Protein AF-A0A366WYK5-F1 (afdb_monomer_lite)

Sequence (72 aa):
MRPQKFEDFYYKNVGLGEGCGCAEKIIDVHEFNRLAGRSKRIKPRFALPNRTSVKRFLQKAGLTRRPSHPPD

Radius of gyration: 29.3 Å; chains: 1; bounding box: 59×29×77 Å

Structure (mmCIF, N/CA/C/O backbone):
data_AF-A0A366WYK5-F1
#
_entry.id   AF-A0A366WYK5-F1
#
loop_
_atom_site.group_PDB
_atom_site.id
_atom_site.type_symbol
_atom_site.label_atom_id
_atom_site.label_alt_id
_atom_site.label_comp_id
_atom_site.label_asym_id
_atom_site.label_entity_id
_atom_site.label_seq_id
_atom_site.pdbx_PDB_ins_code
_atom_site.Cartn_x
_atom_site.Cartn_y
_atom_site.Cartn_z
_atom_site.occupancy
_atom_site.B_iso_or_equiv
_atom_site.auth_seq_id
_atom_site.auth_comp_id
_atom_site.auth_asym_id
_atom_site.auth_atom_id
_atom_site.pdbx_PDB_model_num
ATOM 1 N N . MET A 1 1 ? -4.176 19.627 -20.320 1.00 47.22 1 MET A N 1
ATOM 2 C CA . MET A 1 1 ? -3.298 18.508 -20.730 1.00 47.22 1 MET A 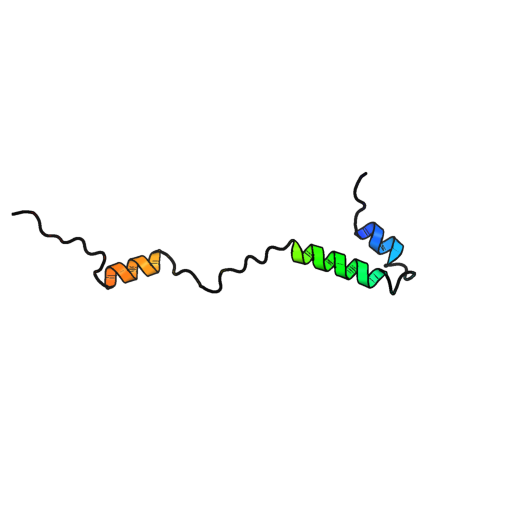CA 1
ATOM 3 C C . MET A 1 1 ? -3.905 17.227 -20.171 1.00 47.22 1 MET A C 1
ATOM 5 O O . MET A 1 1 ? -4.175 17.194 -18.978 1.00 47.22 1 MET A O 1
ATOM 9 N N . ARG A 1 2 ? -4.252 16.239 -21.008 1.00 68.12 2 ARG A N 1
A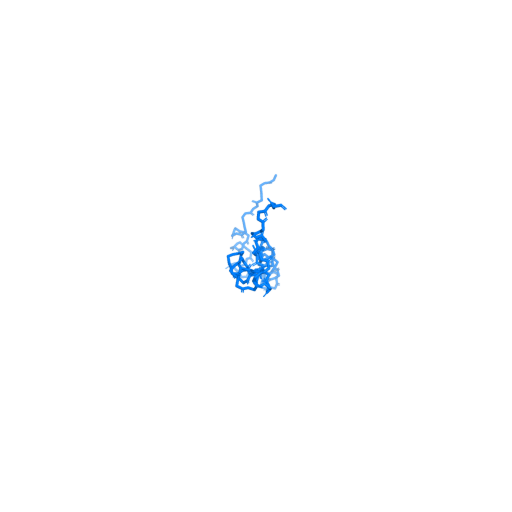TOM 10 C CA . ARG A 1 2 ? -4.810 14.964 -20.517 1.00 68.12 2 ARG A CA 1
ATOM 11 C C . ARG A 1 2 ? -3.652 14.095 -20.005 1.00 68.12 2 ARG A C 1
ATOM 13 O O . ARG A 1 2 ? -2.666 13.989 -20.733 1.00 68.12 2 ARG A O 1
ATOM 20 N N . PRO A 1 3 ? -3.726 13.519 -18.793 1.00 68.06 3 PRO A N 1
ATOM 21 C CA . PRO A 1 3 ? -2.679 12.627 -18.309 1.00 68.06 3 PRO A CA 1
ATOM 22 C C . PRO A 1 3 ? -2.609 11.398 -19.224 1.00 68.06 3 PRO A C 1
ATOM 24 O O . PRO A 1 3 ? -3.639 10.796 -19.530 1.00 68.06 3 PRO A O 1
ATOM 27 N N . GLN A 1 4 ? -1.411 11.064 -19.707 1.00 71.06 4 GLN A N 1
ATOM 28 C CA . GLN A 1 4 ? -1.206 9.838 -20.481 1.00 71.06 4 GLN A CA 1
ATOM 29 C C . GLN A 1 4 ? -1.396 8.620 -19.574 1.00 71.06 4 GLN A C 1
ATOM 31 O O . GLN A 1 4 ? -1.048 8.663 -18.391 1.00 71.06 4 GLN A O 1
ATOM 36 N N . LYS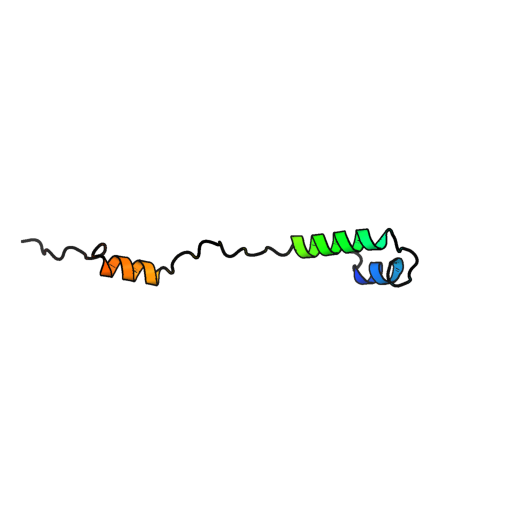 A 1 5 ? -1.967 7.542 -20.124 1.00 80.81 5 LYS A N 1
ATOM 37 C CA . LYS A 1 5 ? -2.117 6.281 -19.396 1.00 80.81 5 LYS A CA 1
ATOM 38 C C . LYS A 1 5 ? -0.745 5.647 -19.199 1.00 80.81 5 LYS A C 1
ATOM 40 O O . LYS A 1 5 ? 0.110 5.700 -20.081 1.00 80.81 5 LYS A O 1
ATOM 45 N N . PHE A 1 6 ? -0.544 5.056 -18.026 1.00 77.56 6 PHE A N 1
ATOM 46 C CA . PHE A 1 6 ? 0.724 4.428 -17.673 1.00 77.56 6 PHE A CA 1
ATOM 47 C C . PHE A 1 6 ? 1.052 3.249 -18.598 1.00 77.56 6 PHE A C 1
ATOM 49 O O . PHE A 1 6 ? 2.218 3.075 -18.945 1.00 77.56 6 PHE A O 1
ATOM 56 N N . GLU A 1 7 ? 0.044 2.496 -19.063 1.00 77.88 7 GLU A N 1
ATOM 57 C CA . GLU A 1 7 ? 0.258 1.397 -20.011 1.00 77.88 7 GLU A CA 1
ATOM 58 C C . GLU A 1 7 ? 0.948 1.861 -21.304 1.00 77.88 7 GLU A C 1
ATOM 60 O O . GLU A 1 7 ? 1.896 1.217 -21.753 1.00 77.88 7 GLU A O 1
ATOM 65 N N . ASP A 1 8 ? 0.542 3.004 -21.864 1.00 79.06 8 ASP A N 1
ATOM 66 C CA . ASP A 1 8 ? 1.117 3.530 -23.109 1.00 79.06 8 ASP A CA 1
ATOM 67 C C . ASP A 1 8 ? 2.588 3.938 -22.919 1.00 79.06 8 ASP A C 1
ATOM 69 O O . ASP A 1 8 ? 3.435 3.687 -23.778 1.00 79.06 8 ASP A O 1
ATOM 73 N N . PHE A 1 9 ? 2.920 4.524 -21.762 1.00 75.44 9 PHE A N 1
ATOM 74 C CA . PHE A 1 9 ? 4.302 4.830 -21.388 1.00 75.44 9 PHE A CA 1
ATOM 75 C C . PHE A 1 9 ? 5.139 3.554 -21.212 1.00 75.44 9 PHE A C 1
ATOM 77 O O . PHE A 1 9 ? 6.275 3.498 -21.691 1.00 75.44 9 PHE A O 1
ATOM 84 N N . TYR A 1 10 ? 4.584 2.538 -20.546 1.00 74.06 10 TYR A N 1
ATOM 85 C CA . TYR A 1 10 ? 5.266 1.281 -20.250 1.00 74.06 10 TYR A CA 1
ATOM 86 C C . TYR A 1 10 ? 5.623 0.521 -21.530 1.00 74.06 10 TYR A C 1
ATOM 88 O O . TYR A 1 10 ? 6.787 0.192 -21.740 1.00 74.06 10 TYR A O 1
ATOM 96 N N . TYR A 1 11 ? 4.674 0.298 -22.442 1.00 75.44 11 TYR A N 1
ATOM 97 C CA . TYR A 1 11 ? 4.975 -0.429 -23.680 1.00 75.44 11 TYR A CA 1
ATOM 98 C C . TYR A 1 11 ? 5.916 0.342 -24.605 1.00 75.44 11 TYR A C 1
ATOM 100 O O . TYR A 1 11 ? 6.775 -0.267 -25.235 1.00 75.44 11 TYR A O 1
ATOM 108 N N . LYS A 1 12 ? 5.806 1.675 -24.647 1.00 74.31 12 LYS A N 1
ATOM 109 C CA . LYS A 1 12 ? 6.651 2.505 -25.510 1.00 74.31 12 LYS A CA 1
ATOM 110 C C . LYS A 1 12 ? 8.111 2.564 -25.056 1.00 74.31 12 LYS A C 1
ATOM 112 O O . LYS A 1 12 ? 8.990 2.584 -25.905 1.00 74.31 12 LYS A O 1
ATOM 117 N N . ASN A 1 13 ? 8.367 2.631 -23.749 1.00 65.50 13 ASN A N 1
ATOM 118 C CA . ASN A 1 13 ? 9.712 2.915 -23.226 1.00 65.50 13 ASN A CA 1
ATOM 119 C C . ASN A 1 13 ? 10.345 1.733 -22.479 1.00 65.50 13 ASN A C 1
ATOM 121 O O . ASN A 1 13 ? 11.557 1.708 -22.289 1.00 65.50 13 ASN A O 1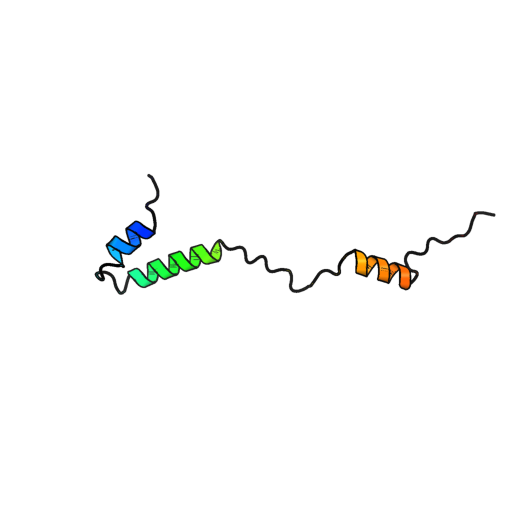
ATOM 125 N N . VAL A 1 14 ? 9.537 0.773 -22.024 1.00 68.12 14 VAL A N 1
ATOM 126 C CA . VAL A 1 14 ? 9.986 -0.338 -21.175 1.00 68.12 14 VAL A CA 1
ATOM 127 C C . VAL A 1 14 ? 9.799 -1.684 -21.869 1.00 68.12 14 VAL A C 1
ATOM 129 O O . VAL A 1 14 ? 10.744 -2.462 -21.945 1.00 68.12 14 VAL A O 1
ATOM 132 N N . GLY A 1 15 ? 8.616 -1.945 -22.436 1.00 65.06 15 GLY A N 1
ATOM 133 C CA . GLY A 1 15 ? 8.282 -3.224 -23.079 1.00 65.06 15 GLY A CA 1
ATOM 134 C C . GLY A 1 15 ? 9.105 -3.562 -24.330 1.00 65.06 15 GLY A C 1
ATOM 135 O O . GLY A 1 15 ? 9.154 -4.723 -24.721 1.00 65.06 15 GLY A O 1
ATOM 136 N N . LEU A 1 16 ? 9.766 -2.567 -24.935 1.00 65.94 16 LEU A N 1
ATOM 137 C CA . LEU A 1 16 ? 10.610 -2.707 -26.131 1.00 65.94 16 LEU A CA 1
ATOM 138 C C . LEU A 1 16 ? 12.122 -2.788 -25.825 1.00 65.94 16 LEU A C 1
ATOM 140 O O . LEU A 1 16 ? 12.914 -2.960 -26.745 1.00 65.94 16 LEU A O 1
ATOM 144 N N . GLY A 1 17 ? 12.535 -2.703 -24.553 1.00 59.72 17 GLY A N 1
ATOM 145 C CA . GLY A 1 17 ? 13.905 -3.027 -24.122 1.00 59.72 17 GLY A CA 1
ATOM 146 C C . GLY A 1 17 ? 14.966 -1.914 -24.194 1.00 59.72 17 GLY A C 1
ATOM 147 O O . GLY A 1 17 ? 16.083 -2.145 -23.745 1.00 59.72 17 GLY A O 1
ATOM 148 N N . GLU A 1 18 ? 14.656 -0.702 -24.667 1.00 62.06 18 GLU A N 1
ATOM 149 C CA . GLU A 1 18 ? 15.648 0.393 -24.798 1.00 62.06 18 GLU A CA 1
ATOM 150 C C . GLU A 1 18 ? 16.027 1.109 -23.479 1.00 62.06 18 GLU A C 1
ATOM 152 O O . GLU A 1 18 ? 16.885 1.989 -23.474 1.00 62.06 18 GLU A O 1
ATOM 157 N N . GLY A 1 19 ? 15.422 0.752 -22.340 1.00 59.91 19 GLY A N 1
ATOM 158 C CA . GLY A 1 19 ? 15.492 1.561 -21.112 1.00 59.91 19 GLY A CA 1
ATOM 159 C C . GLY A 1 19 ? 15.830 0.814 -19.824 1.00 59.91 19 GLY A C 1
ATOM 160 O O . GLY A 1 19 ? 15.366 1.244 -18.766 1.00 59.91 19 GLY A O 1
ATOM 161 N N . CYS A 1 20 ? 16.588 -0.289 -19.881 1.00 58.28 20 CYS A N 1
ATOM 162 C CA . CYS A 1 20 ? 16.670 -1.267 -18.783 1.00 58.28 20 CYS A CA 1
ATOM 163 C C . CYS A 1 20 ? 17.072 -0.707 -17.400 1.00 58.28 20 CYS A C 1
ATOM 165 O O . CYS A 1 20 ? 16.658 -1.278 -16.403 1.00 58.28 20 CYS A O 1
ATOM 167 N N . GLY A 1 21 ? 17.775 0.432 -17.308 1.00 60.81 21 GLY A N 1
ATOM 168 C CA . GLY A 1 21 ? 18.124 1.057 -16.018 1.00 60.81 21 GLY A CA 1
ATOM 169 C C . GLY A 1 21 ? 17.170 2.158 -15.523 1.00 60.81 21 GLY A C 1
ATOM 170 O O . GLY A 1 21 ? 17.016 2.360 -14.321 1.00 60.81 21 GLY A O 1
ATOM 171 N N . CYS A 1 22 ? 16.507 2.890 -16.424 1.00 64.62 22 CYS A N 1
ATOM 172 C CA . CYS A 1 22 ? 15.583 3.974 -16.045 1.00 64.62 22 CYS A CA 1
ATOM 173 C C . CYS A 1 22 ? 14.140 3.480 -15.869 1.00 64.62 22 CYS A C 1
ATOM 175 O O . CYS A 1 22 ? 13.351 4.100 -15.153 1.00 64.62 22 CYS A O 1
ATOM 177 N N . ALA A 1 23 ? 13.798 2.365 -16.515 1.00 70.81 23 ALA A N 1
ATOM 178 C CA . ALA A 1 23 ? 12.483 1.750 -16.452 1.00 70.81 23 ALA A CA 1
ATOM 179 C C . ALA A 1 23 ? 12.150 1.203 -15.058 1.00 70.81 23 ALA A C 1
ATOM 181 O O . ALA A 1 23 ? 11.047 1.445 -14.567 1.00 70.81 23 ALA A O 1
ATOM 182 N N . GLU A 1 24 ? 13.107 0.534 -14.405 1.00 67.38 24 GLU A N 1
ATOM 183 C CA . GLU A 1 24 ? 12.944 -0.026 -13.054 1.00 67.38 24 GLU A CA 1
ATOM 184 C C . GLU A 1 24 ? 12.510 1.057 -12.063 1.00 67.38 24 GLU A C 1
ATOM 186 O O . GLU A 1 24 ? 11.509 0.915 -11.367 1.00 67.38 24 GLU A O 1
ATOM 191 N N . LYS A 1 25 ? 13.160 2.224 -12.110 1.00 72.94 25 LYS A N 1
ATOM 192 C CA . LYS A 1 25 ? 12.847 3.347 -11.221 1.00 72.94 25 LYS A CA 1
ATOM 193 C C . LYS A 1 25 ? 11.441 3.919 -11.428 1.00 72.94 25 LYS A C 1
ATOM 195 O O . LYS A 1 25 ? 10.813 4.366 -10.469 1.00 72.94 25 LYS A O 1
ATOM 200 N N . ILE A 1 26 ? 10.932 3.929 -12.662 1.00 76.12 26 ILE A N 1
ATOM 201 C CA . ILE A 1 26 ? 9.563 4.390 -12.946 1.00 76.12 26 ILE A CA 1
ATOM 202 C C . ILE A 1 26 ? 8.541 3.356 -12.459 1.00 76.12 26 ILE A C 1
ATOM 204 O O . ILE A 1 26 ? 7.513 3.739 -11.895 1.00 76.12 26 ILE A O 1
ATOM 208 N N . ILE A 1 27 ? 8.819 2.065 -12.661 1.00 75.88 27 ILE A N 1
ATOM 209 C CA . ILE A 1 27 ? 7.972 0.970 -12.176 1.00 75.88 27 ILE A CA 1
ATOM 210 C C . ILE A 1 27 ? 7.887 1.019 -10.651 1.00 75.88 27 ILE A C 1
ATOM 212 O O . ILE A 1 27 ? 6.780 1.018 -10.113 1.00 75.88 27 ILE A O 1
ATOM 216 N N . ASP A 1 28 ? 9.018 1.176 -9.968 1.00 77.38 28 ASP A N 1
ATOM 217 C CA . ASP A 1 28 ? 9.080 1.261 -8.509 1.00 77.38 28 ASP A CA 1
ATOM 218 C C . ASP A 1 28 ? 8.276 2.445 -7.969 1.00 77.38 28 ASP A C 1
ATOM 220 O O . ASP A 1 28 ? 7.499 2.301 -7.026 1.00 77.38 28 ASP A O 1
ATOM 224 N N . VAL A 1 29 ? 8.402 3.627 -8.581 1.00 79.00 29 VAL A N 1
ATOM 225 C CA . VAL A 1 29 ? 7.631 4.815 -8.178 1.00 79.00 29 VAL A CA 1
ATOM 226 C C . VAL A 1 29 ? 6.139 4.626 -8.456 1.00 79.00 29 VAL A C 1
ATOM 228 O O . VAL A 1 29 ? 5.299 5.023 -7.642 1.00 79.00 29 VAL A O 1
ATOM 231 N N . HIS A 1 30 ? 5.782 4.016 -9.588 1.00 80.06 30 HIS A N 1
ATOM 232 C CA . HIS A 1 30 ? 4.393 3.711 -9.912 1.00 80.06 30 HIS A CA 1
ATOM 233 C C . HIS A 1 30 ? 3.793 2.719 -8.908 1.00 80.06 30 HIS A C 1
ATOM 235 O O . HIS A 1 30 ? 2.694 2.948 -8.395 1.00 80.06 30 HIS A O 1
ATOM 241 N N . GLU A 1 31 ? 4.520 1.654 -8.568 1.00 78.31 31 GLU A N 1
ATOM 242 C CA . GLU A 1 31 ? 4.084 0.670 -7.585 1.00 78.31 31 GLU A CA 1
ATOM 243 C C . GLU A 1 31 ? 4.019 1.264 -6.175 1.00 78.31 31 GLU A C 1
ATOM 245 O O . GLU A 1 31 ? 3.017 1.070 -5.480 1.00 78.31 31 GLU A O 1
ATOM 250 N N . PHE A 1 32 ? 5.009 2.065 -5.778 1.00 77.44 32 PHE A N 1
ATOM 251 C CA . PHE A 1 32 ? 4.999 2.804 -4.520 1.00 77.44 32 PHE A CA 1
ATOM 252 C C . PHE A 1 32 ? 3.758 3.690 -4.409 1.00 77.44 32 PHE A C 1
ATOM 254 O O . PHE A 1 32 ? 3.038 3.601 -3.419 1.00 77.44 32 PHE A O 1
ATOM 261 N N . ASN A 1 33 ? 3.437 4.483 -5.435 1.00 76.69 33 ASN A N 1
ATOM 262 C CA . ASN A 1 33 ? 2.248 5.341 -5.438 1.00 76.69 33 ASN A CA 1
ATOM 263 C C . ASN A 1 33 ? 0.944 4.532 -5.411 1.00 76.69 33 ASN A C 1
ATOM 265 O O . ASN A 1 33 ? 0.010 4.867 -4.675 1.00 76.69 33 ASN A O 1
ATOM 269 N N . ARG A 1 34 ? 0.885 3.424 -6.161 1.00 76.94 34 ARG A N 1
ATOM 270 C CA . ARG A 1 34 ? -0.256 2.496 -6.152 1.00 76.94 34 ARG A CA 1
ATOM 271 C C . ARG A 1 34 ? -0.484 1.895 -4.762 1.00 76.94 34 ARG A C 1
ATOM 273 O O . ARG A 1 34 ? -1.630 1.725 -4.344 1.00 76.94 34 ARG A O 1
ATOM 280 N N . LEU A 1 35 ? 0.591 1.562 -4.049 1.00 71.19 35 LEU A N 1
ATOM 281 C CA . LEU A 1 35 ? 0.544 1.011 -2.696 1.00 71.19 35 LEU A CA 1
ATOM 282 C C . LEU A 1 35 ? 0.315 2.089 -1.628 1.00 71.19 35 LEU A C 1
ATOM 284 O O . LEU A 1 35 ? -0.383 1.817 -0.654 1.00 71.19 35 LEU A O 1
ATOM 288 N N . ALA A 1 36 ? 0.828 3.304 -1.816 1.00 68.62 36 ALA A N 1
ATOM 289 C CA . ALA A 1 36 ? 0.645 4.437 -0.911 1.00 68.62 36 ALA A CA 1
ATOM 290 C C . ALA A 1 36 ? -0.813 4.930 -0.888 1.00 68.62 36 ALA A C 1
ATOM 292 O O . ALA A 1 36 ? -1.326 5.295 0.169 1.00 68.62 36 ALA A O 1
ATOM 293 N N . GLY A 1 37 ? -1.517 4.870 -2.026 1.00 60.38 37 GLY A N 1
ATOM 294 C CA . GLY A 1 37 ? -2.951 5.177 -2.114 1.00 60.38 37 GLY A CA 1
ATOM 295 C C . GLY A 1 37 ? -3.864 4.105 -1.504 1.00 60.38 37 GLY A C 1
ATOM 296 O O . GLY A 1 37 ? -5.032 4.367 -1.207 1.00 60.38 37 GLY A O 1
ATOM 297 N N . ARG A 1 38 ? -3.351 2.892 -1.261 1.00 59.44 38 ARG A N 1
ATOM 298 C CA . ARG A 1 38 ? -4.072 1.895 -0.470 1.00 59.44 38 ARG A CA 1
ATOM 299 C C . ARG A 1 38 ? -3.892 2.267 0.990 1.00 59.44 38 ARG A C 1
ATOM 301 O O . ARG A 1 38 ? -2.932 1.842 1.627 1.00 59.44 38 ARG A O 1
ATOM 308 N N . SER A 1 39 ? -4.856 3.010 1.538 1.00 57.22 39 SER A N 1
ATOM 309 C CA . SER A 1 39 ? -5.084 3.020 2.982 1.00 57.22 39 SER A CA 1
ATOM 310 C C . SER A 1 39 ? -5.138 1.558 3.415 1.00 57.22 39 SER A C 1
ATOM 312 O O . SER A 1 39 ? -6.137 0.862 3.212 1.00 57.22 39 SER A O 1
ATOM 314 N N . LYS A 1 40 ? -4.033 1.055 3.979 1.00 60.09 40 LYS A N 1
ATOM 315 C CA . LYS A 1 40 ? -4.091 -0.103 4.847 1.00 60.09 40 LYS A CA 1
ATOM 316 C C . LYS A 1 40 ? -5.035 0.387 5.929 1.00 60.09 40 LYS A C 1
ATOM 318 O O . LYS A 1 40 ? -4.618 1.134 6.809 1.00 60.09 40 LYS A O 1
ATOM 323 N N . ARG A 1 41 ? -6.325 0.042 5.836 1.00 59.41 41 ARG A N 1
ATOM 324 C CA . ARG A 1 41 ? -7.209 0.026 6.996 1.00 59.41 41 ARG A CA 1
ATOM 325 C C . ARG A 1 41 ? -6.555 -0.978 7.924 1.00 59.41 41 ARG A C 1
ATOM 327 O O . ARG A 1 41 ? -6.876 -2.164 7.904 1.00 59.41 41 ARG A O 1
ATOM 334 N N . ILE A 1 42 ? -5.548 -0.508 8.651 1.00 59.38 42 ILE A N 1
ATOM 335 C CA . ILE A 1 42 ? -4.972 -1.163 9.795 1.00 59.38 42 ILE A CA 1
ATOM 336 C C . ILE A 1 42 ? -6.175 -1.227 10.712 1.00 59.38 42 ILE A C 1
ATOM 338 O O . ILE A 1 42 ? -6.536 -0.245 11.357 1.00 59.38 42 ILE A O 1
ATOM 342 N N . LYS A 1 43 ? -6.887 -2.357 10.667 1.00 61.22 43 LYS A N 1
ATOM 343 C CA . LYS A 1 43 ? -7.814 -2.697 11.733 1.00 61.22 43 LYS A CA 1
ATOM 344 C C . LYS A 1 43 ? -6.965 -2.533 12.991 1.00 61.22 43 LYS A C 1
ATOM 346 O O . LYS A 1 43 ? -5.887 -3.138 13.031 1.00 61.22 43 LYS A O 1
ATOM 351 N N . PRO A 1 44 ? -7.335 -1.639 13.922 1.00 64.88 44 PRO A N 1
ATOM 352 C CA . PRO A 1 44 ? -6.508 -1.397 15.089 1.00 64.88 44 PRO A CA 1
ATOM 353 C C . PRO A 1 44 ? -6.181 -2.757 15.710 1.00 64.88 44 PRO A C 1
ATOM 355 O O . PRO A 1 44 ? -7.076 -3.580 15.898 1.00 64.88 44 PRO A O 1
ATOM 358 N N . ARG A 1 45 ? -4.888 -3.026 15.957 1.00 61.62 45 ARG A N 1
ATOM 359 C CA . ARG A 1 45 ? -4.424 -4.276 16.598 1.00 61.62 45 ARG A CA 1
ATOM 360 C C . ARG A 1 45 ? -5.149 -4.540 17.920 1.00 61.62 45 ARG A C 1
ATOM 362 O O . ARG A 1 45 ? -5.252 -5.681 18.351 1.00 61.62 45 ARG A O 1
ATOM 369 N N . PHE A 1 46 ? -5.685 -3.487 18.524 1.00 63.25 46 PHE A N 1
ATOM 370 C CA . PHE A 1 46 ? -6.672 -3.572 19.578 1.00 63.25 46 PHE A CA 1
ATOM 371 C C . PHE A 1 46 ? -8.048 -3.822 18.966 1.00 63.25 46 PHE A C 1
ATOM 373 O O . PHE A 1 46 ? -8.740 -2.896 18.540 1.00 63.25 46 PHE A O 1
ATOM 380 N N . ALA A 1 47 ? -8.435 -5.097 18.925 1.00 67.62 47 ALA A N 1
ATOM 381 C CA . ALA A 1 47 ? -9.817 -5.492 18.721 1.00 67.62 47 ALA A CA 1
ATOM 382 C C . ALA A 1 47 ? -10.663 -4.832 19.817 1.00 67.62 47 ALA A C 1
ATOM 384 O O . ALA A 1 47 ? -10.703 -5.303 20.953 1.00 67.62 47 ALA A O 1
ATOM 385 N N . LEU A 1 48 ? -11.292 -3.700 19.491 1.00 71.94 48 LEU A N 1
ATOM 386 C CA . LEU A 1 48 ? -12.254 -3.064 20.378 1.00 71.94 48 LEU A CA 1
ATOM 387 C C . LEU A 1 48 ? -13.309 -4.118 20.732 1.00 71.94 48 LEU A C 1
ATOM 389 O O . LEU A 1 48 ? -13.910 -4.698 19.818 1.00 71.94 48 LEU A O 1
ATOM 393 N N . PRO A 1 49 ? -13.512 -4.419 22.026 1.00 70.25 49 PRO A N 1
ATOM 394 C CA . PRO A 1 49 ? -14.465 -5.436 22.418 1.00 70.25 49 PRO A CA 1
ATOM 395 C C . PRO A 1 49 ? -15.848 -5.034 21.908 1.00 70.25 49 PRO A C 1
ATOM 397 O O . PRO A 1 49 ? -16.267 -3.879 22.017 1.00 70.25 49 PRO A O 1
ATOM 400 N N . ASN A 1 50 ? -16.547 -5.994 21.302 1.00 79.75 50 ASN A N 1
ATOM 401 C CA . ASN A 1 50 ? -17.886 -5.771 20.779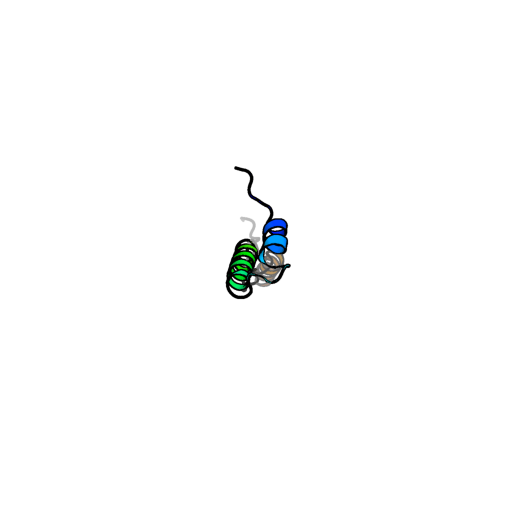 1.00 79.75 50 ASN A CA 1
ATOM 402 C C . ASN A 1 50 ? -18.777 -5.212 21.903 1.00 79.75 50 ASN A C 1
ATOM 404 O O . ASN A 1 50 ? -18.800 -5.745 23.012 1.00 79.75 50 ASN A O 1
ATOM 408 N N . ARG A 1 51 ? -19.536 -4.145 21.630 1.00 79.81 51 ARG A N 1
ATOM 409 C CA . ARG A 1 51 ? -20.424 -3.501 22.616 1.00 79.81 51 ARG A CA 1
ATOM 410 C C . ARG A 1 51 ? -21.340 -4.506 23.325 1.00 79.81 51 ARG A C 1
ATOM 412 O O . ARG A 1 51 ? -21.662 -4.329 24.498 1.00 79.81 51 ARG A O 1
ATOM 419 N N . THR A 1 52 ? -21.726 -5.584 22.643 1.00 84.12 52 THR A N 1
ATOM 420 C CA . THR A 1 52 ? -22.528 -6.674 23.212 1.00 84.12 52 THR A CA 1
ATOM 421 C C . THR A 1 52 ? -21.785 -7.506 24.259 1.00 84.12 52 THR A C 1
ATOM 423 O O . THR A 1 52 ? -22.393 -7.852 25.273 1.00 84.12 52 THR A O 1
ATOM 426 N N . SER A 1 53 ? -20.494 -7.810 24.074 1.00 82.94 53 SER A N 1
ATOM 427 C CA . SER A 1 53 ? -19.711 -8.561 25.066 1.00 82.94 53 SER A CA 1
ATOM 428 C C . SER A 1 53 ? -19.438 -7.716 26.309 1.00 82.94 53 SER A C 1
ATOM 430 O O . SER A 1 53 ? -19.606 -8.209 27.423 1.00 82.94 53 SER A O 1
ATOM 432 N N . VAL A 1 54 ? -19.147 -6.423 26.126 1.00 90.25 54 VAL A N 1
ATOM 433 C CA . VAL A 1 54 ? -18.988 -5.464 27.232 1.00 90.25 54 VAL A CA 1
ATOM 434 C C . VAL A 1 54 ? -20.285 -5.337 28.033 1.00 90.25 54 VAL A C 1
ATOM 436 O O . VAL A 1 54 ? -20.267 -5.451 29.255 1.00 90.25 54 VAL A O 1
ATOM 439 N N . LYS A 1 55 ? -21.435 -5.185 27.363 1.00 87.62 55 LYS A N 1
ATOM 440 C CA . LYS A 1 55 ? -22.739 -5.090 28.037 1.00 87.62 55 LYS A CA 1
ATOM 441 C C . LYS A 1 55 ? -23.048 -6.334 28.876 1.00 87.62 55 LYS A C 1
ATOM 443 O O . LYS A 1 55 ? -23.457 -6.201 30.025 1.00 87.62 55 LYS A O 1
ATOM 448 N N . ARG A 1 56 ? -22.832 -7.538 28.330 1.00 87.44 56 ARG A N 1
ATOM 449 C CA . ARG A 1 56 ? -23.052 -8.797 29.067 1.00 87.44 56 ARG A CA 1
ATOM 450 C C . ARG A 1 56 ? -22.118 -8.925 30.269 1.00 87.44 56 ARG A C 1
ATOM 452 O O . ARG A 1 56 ? -22.560 -9.364 31.326 1.00 87.44 56 ARG A O 1
ATOM 459 N N . PHE A 1 57 ? -20.858 -8.516 30.125 1.00 90.56 57 PHE A N 1
ATOM 460 C CA . PHE A 1 57 ? -19.908 -8.491 31.236 1.00 90.56 57 PHE A CA 1
ATOM 461 C C . PHE A 1 57 ? -20.379 -7.553 32.354 1.00 90.56 57 PHE A C 1
ATOM 463 O O . PHE A 1 57 ? -20.465 -7.979 33.500 1.00 90.56 57 PHE A O 1
ATOM 470 N N . LEU A 1 58 ? -20.785 -6.324 32.022 1.00 90.88 58 LEU A N 1
ATOM 471 C CA . LEU A 1 58 ? -21.293 -5.348 32.994 1.00 90.88 58 LEU A CA 1
ATOM 472 C C . LEU A 1 58 ? -22.596 -5.795 33.680 1.00 90.88 58 LEU A C 1
ATOM 474 O O . LEU A 1 58 ? -22.842 -5.446 34.834 1.00 90.88 58 LEU A O 1
ATOM 478 N N . GLN A 1 59 ? -23.438 -6.568 32.991 1.00 89.62 59 GLN A N 1
ATOM 479 C CA . GLN A 1 59 ? -24.629 -7.186 33.584 1.00 89.62 59 GLN A CA 1
ATOM 480 C C . GLN A 1 59 ? -24.265 -8.329 34.535 1.00 89.62 59 GLN A C 1
ATOM 482 O O . GLN A 1 59 ? -24.789 -8.384 35.647 1.00 89.62 59 GLN A O 1
ATOM 487 N N . LYS A 1 60 ? -23.338 -9.212 34.136 1.00 88.19 60 LYS A N 1
ATOM 488 C CA . LYS A 1 60 ? -22.868 -10.331 34.969 1.00 88.19 60 LYS A CA 1
ATOM 489 C C . LYS A 1 60 ? -22.108 -9.849 36.207 1.00 88.19 60 LYS A C 1
ATOM 491 O O . LYS A 1 60 ? -22.282 -10.415 37.278 1.00 88.19 60 LYS A O 1
ATOM 496 N N . ALA A 1 61 ? -21.317 -8.789 36.068 1.00 90.06 61 ALA A N 1
ATOM 497 C CA . ALA A 1 61 ? -20.588 -8.148 37.159 1.00 90.06 61 ALA A CA 1
ATOM 498 C C . ALA A 1 61 ? -21.489 -7.314 38.090 1.00 90.06 61 ALA A C 1
ATOM 500 O O . ALA A 1 61 ? -20.999 -6.737 39.052 1.00 90.06 61 ALA A O 1
ATOM 501 N N . GLY A 1 62 ? -22.792 -7.200 37.804 1.00 85.62 62 GLY A N 1
ATOM 502 C CA . GLY A 1 62 ? -23.7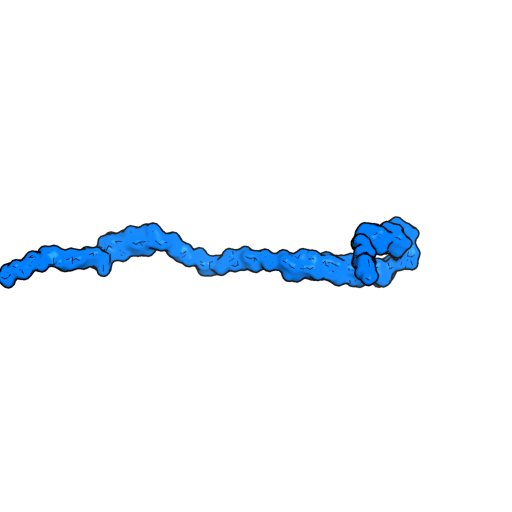39 -6.466 38.648 1.00 85.62 62 GLY A CA 1
ATOM 503 C C . GLY A 1 62 ? -23.645 -4.938 38.562 1.00 85.62 62 GLY A C 1
ATOM 504 O O . GLY A 1 62 ? -24.497 -4.261 39.121 1.00 85.62 62 GLY A O 1
ATOM 505 N N . LEU A 1 63 ? -22.697 -4.390 37.795 1.00 84.88 63 LEU A N 1
ATOM 506 C CA . LEU A 1 63 ? -22.448 -2.947 37.630 1.00 84.88 63 LEU A CA 1
ATOM 507 C C . LEU A 1 63 ? -23.588 -2.182 36.941 1.00 84.88 63 LEU A C 1
ATOM 509 O O . LEU A 1 63 ? -23.638 -0.959 36.991 1.00 84.88 63 LEU A O 1
ATOM 513 N N . THR A 1 64 ? -24.490 -2.891 36.262 1.00 81.38 64 THR A N 1
ATOM 514 C CA . THR A 1 64 ? -25.653 -2.300 35.572 1.00 81.38 64 THR A CA 1
ATOM 515 C C . THR A 1 64 ? -26.985 -2.674 36.216 1.00 81.38 64 THR A C 1
ATOM 517 O O . THR A 1 64 ? -28.041 -2.371 35.657 1.00 81.38 64 THR A O 1
ATOM 520 N N . ARG A 1 65 ? -26.972 -3.319 37.393 1.00 72.06 65 ARG A N 1
ATOM 521 C CA . ARG A 1 65 ? -28.204 -3.528 38.157 1.00 72.06 65 ARG A CA 1
ATOM 522 C C . ARG A 1 65 ? -28.668 -2.176 38.693 1.00 72.06 65 ARG A C 1
ATOM 524 O O . ARG A 1 65 ? -28.010 -1.575 39.534 1.00 72.06 65 ARG A O 1
ATOM 531 N N . ARG A 1 66 ? -29.805 -1.694 38.188 1.00 71.00 66 ARG A N 1
ATOM 532 C CA . ARG A 1 66 ? -30.524 -0.566 38.786 1.00 71.00 66 ARG A CA 1
ATOM 533 C C . ARG A 1 66 ? -30.945 -0.994 40.201 1.00 71.00 66 ARG A C 1
ATOM 535 O O . ARG A 1 66 ? -31.535 -2.070 40.307 1.00 71.00 66 ARG A O 1
ATOM 542 N N . PRO A 1 67 ? -30.654 -0.224 41.264 1.00 66.38 67 PRO A N 1
ATOM 543 C CA . PRO A 1 67 ? -31.186 -0.526 42.584 1.00 66.38 67 PRO A CA 1
ATOM 544 C C . PRO A 1 67 ? -32.713 -0.481 42.505 1.00 66.38 67 PRO A C 1
ATOM 546 O O . PRO A 1 67 ? -33.309 0.556 42.219 1.00 66.38 67 PRO A O 1
ATOM 549 N N . SER A 1 68 ? -33.340 -1.640 42.677 1.00 63.00 68 SER A N 1
ATOM 550 C CA . SER A 1 68 ? -34.782 -1.785 42.826 1.00 63.00 68 SER A CA 1
ATOM 551 C C . SER A 1 68 ? -35.129 -1.576 44.297 1.00 63.00 68 SER A C 1
ATOM 553 O O . SER A 1 68 ? -35.460 -2.531 44.991 1.00 63.00 68 SER A O 1
ATOM 555 N N . HIS A 1 69 ? -34.979 -0.349 44.791 1.00 65.69 69 HIS A N 1
ATOM 556 C CA . HIS A 1 69 ? -35.656 0.059 46.017 1.00 65.69 69 HIS A CA 1
ATOM 557 C C . HIS A 1 69 ? -36.763 1.033 45.594 1.00 65.69 69 HIS A C 1
ATOM 559 O O . HIS A 1 69 ? -36.441 2.124 45.113 1.00 65.69 69 HIS A O 1
ATOM 565 N N . PRO A 1 70 ? -38.046 0.635 45.650 1.00 72.44 70 PRO A N 1
ATOM 566 C CA . PRO A 1 70 ? -39.135 1.599 45.569 1.00 72.44 70 PRO A CA 1
ATOM 567 C C . PRO A 1 70 ? -39.041 2.535 46.785 1.00 72.44 70 PRO A C 1
ATOM 569 O O . PRO A 1 70 ? -38.651 2.070 47.851 1.00 72.44 70 PRO A O 1
ATOM 572 N N . PRO A 1 71 ? -39.286 3.846 46.647 1.00 74.12 71 PRO A N 1
ATOM 573 C CA . PRO A 1 71 ? -39.332 4.723 47.810 1.00 74.12 71 PRO A CA 1
ATOM 574 C C . PRO A 1 71 ? -40.495 4.289 48.714 1.00 74.12 71 PRO A C 1
ATOM 576 O O . PRO A 1 71 ? -41.637 4.313 48.256 1.00 74.12 71 PRO A O 1
ATOM 579 N N . ASP A 1 72 ? -40.177 3.903 49.949 1.00 59.91 72 ASP A N 1
ATOM 580 C CA . ASP A 1 72 ? -41.108 3.849 51.082 1.00 59.91 72 ASP A CA 1
ATOM 581 C C . ASP A 1 72 ? -40.778 5.021 52.016 1.00 59.91 72 ASP A C 1
ATOM 583 O O . ASP A 1 72 ? -39.567 5.230 52.284 1.00 59.91 72 ASP A O 1
#

pLDDT: mean 72.25, std 9.85, range [47.22, 90.88]

Foldseek 3Di:
DDDDDVVVVCCVAPVVPPHVPPNVVVVVVVVVVVVVVPPPPPVPPPPPPDPVVVVVVCVVVVVPDDPPDDDD

Secondary structure (DSSP, 8-state):
-PPPPHHHHHHHHTTTSTTTTHHHHHHHHHHHHHHHTS------SS-PPPHHHHHHHHHHTTTT--------

Organism: NCBI:txid60890